Protein AF-A0A8R1EFK7-F1 (afdb_monomer_lite)

InterPro domains:
  IPR013783 Immunoglobulin-like fold [G3DSA:2.60.40.10] (1-60)
  IPR014756 Immunoglobulin E-set [SSF81296] (1-59)
  IPR017868 Filamin/ABP280 repeat-like [PF00630] (1-59)
  IPR017868 Filamin/ABP280 repeat-like [PS50194] (1-60)

Radius of gyration: 12.03 Å; chains: 1; bounding box: 26×20×30 Å

Structure (mmCIF, N/CA/C/O backbone):
data_AF-A0A8R1EFK7-F1
#
_entry.id   AF-A0A8R1EFK7-F1
#
loop_
_atom_site.group_PDB
_atom_site.id
_atom_site.type_symbol
_atom_site.label_atom_id
_atom_site.label_alt_id
_atom_site.label_comp_id
_atom_site.label_asym_id
_atom_site.label_entity_id
_atom_site.label_seq_id
_atom_site.pdbx_PDB_ins_code
_atom_site.Cartn_x
_atom_site.Cartn_y
_atom_site.Cartn_z
_atom_site.occupancy
_atom_site.B_iso_or_equiv
_atom_site.auth_seq_id
_atom_site.auth_comp_id
_atom_site.auth_asym_id
_atom_site.auth_atom_id
_atom_site.pdbx_PDB_model_num
ATOM 1 N N . VAL A 1 1 ? 1.568 -0.468 -14.863 1.00 91.38 1 VAL A N 1
ATOM 2 C CA . VAL A 1 1 ? 1.307 -0.799 -13.439 1.00 91.38 1 VAL A CA 1
ATOM 3 C C . VAL A 1 1 ? -0.144 -1.234 -13.294 1.00 91.38 1 VAL A C 1
ATOM 5 O O . VAL A 1 1 ? -0.986 -0.663 -13.976 1.00 91.38 1 VAL A O 1
ATOM 8 N N . ARG A 1 2 ? -0.444 -2.249 -12.476 1.00 93.88 2 ARG A N 1
ATOM 9 C CA . ARG A 1 2 ? -1.811 -2.725 -12.186 1.00 93.88 2 ARG A CA 1
ATOM 10 C C . ARG A 1 2 ? -1.964 -2.988 -10.689 1.00 93.88 2 ARG A C 1
ATOM 12 O O . ARG A 1 2 ? -1.045 -3.544 -10.102 1.00 93.88 2 ARG A O 1
ATOM 19 N N . ALA A 1 3 ? -3.106 -2.646 -10.098 1.00 95.56 3 ALA A N 1
ATOM 20 C CA . ALA A 1 3 ? -3.434 -2.970 -8.707 1.00 95.56 3 ALA A CA 1
ATOM 21 C C . ALA A 1 3 ? -4.609 -3.958 -8.651 1.00 95.56 3 ALA A C 1
ATOM 23 O O . ALA A 1 3 ? -5.550 -3.829 -9.435 1.00 95.56 3 ALA A O 1
ATOM 24 N N . ALA A 1 4 ? -4.555 -4.949 -7.760 1.00 95.44 4 ALA A N 1
ATOM 25 C CA . ALA A 1 4 ? -5.621 -5.937 -7.598 1.00 95.44 4 ALA A CA 1
ATOM 26 C C . ALA A 1 4 ? -5.693 -6.489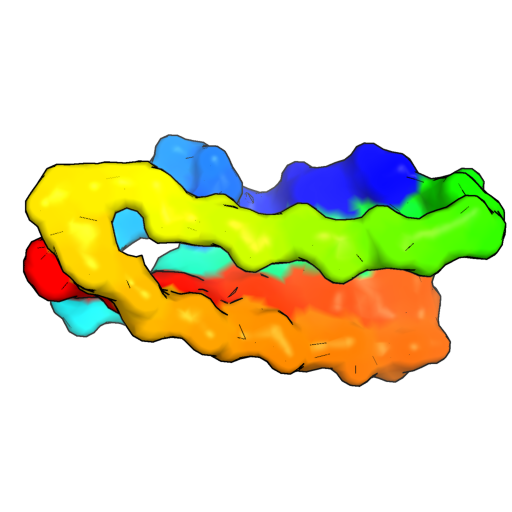 -6.168 1.00 95.44 4 ALA A C 1
ATOM 28 O O . ALA A 1 4 ? -4.673 -6.747 -5.535 1.00 95.44 4 ALA A O 1
ATOM 29 N N . GLY A 1 5 ? -6.911 -6.720 -5.682 1.00 95.06 5 GLY A N 1
ATOM 30 C CA . GLY A 1 5 ? -7.196 -7.205 -4.331 1.00 95.06 5 GLY A CA 1
ATOM 31 C C . GLY A 1 5 ? -8.497 -6.600 -3.811 1.00 95.06 5 GLY A C 1
ATOM 32 O O . GLY A 1 5 ? -8.974 -5.602 -4.351 1.00 95.06 5 GLY A O 1
ATOM 33 N N . GLN A 1 6 ? -9.087 -7.200 -2.775 1.00 93.88 6 GLN A N 1
ATOM 34 C CA . GLN A 1 6 ? -10.322 -6.668 -2.187 1.00 93.88 6 GLN A CA 1
ATOM 35 C C . GLN A 1 6 ? -10.115 -5.253 -1.634 1.00 93.88 6 GLN A C 1
ATOM 37 O O . GLN A 1 6 ? -10.980 -4.413 -1.862 1.00 93.88 6 GLN A O 1
ATOM 42 N N . GLY A 1 7 ? -8.943 -4.967 -1.050 1.00 94.94 7 GLY A N 1
ATOM 43 C CA . GLY A 1 7 ? -8.588 -3.655 -0.500 1.00 94.94 7 GLY A CA 1
ATOM 44 C C . GLY A 1 7 ? -8.516 -2.510 -1.519 1.00 94.94 7 GLY A C 1
ATOM 45 O O . GLY A 1 7 ? -8.423 -1.358 -1.121 1.00 94.94 7 GLY A O 1
ATOM 46 N N . VAL A 1 8 ? -8.583 -2.782 -2.830 1.00 95.00 8 VAL A N 1
ATOM 47 C CA . VAL A 1 8 ? -8.714 -1.721 -3.856 1.00 95.00 8 VAL A CA 1
ATOM 48 C C . VAL A 1 8 ? -10.177 -1.312 -4.062 1.00 95.00 8 VAL A C 1
ATOM 50 O O . VAL A 1 8 ? -10.464 -0.192 -4.467 1.00 95.00 8 VAL A O 1
ATOM 53 N N . LEU A 1 9 ? -11.110 -2.234 -3.818 1.00 94.88 9 LEU A N 1
ATOM 54 C CA . LEU A 1 9 ? -12.544 -2.045 -4.054 1.00 94.88 9 LEU A CA 1
ATOM 55 C C . LEU A 1 9 ? -13.287 -1.627 -2.788 1.00 94.88 9 LEU A C 1
ATOM 57 O O . LEU A 1 9 ? -14.204 -0.812 -2.852 1.00 94.88 9 LEU A O 1
ATOM 61 N N . ARG A 1 10 ? -12.939 -2.232 -1.652 1.00 93.75 10 ARG A N 1
ATOM 62 C CA . ARG A 1 10 ? -13.593 -2.008 -0.363 1.00 93.75 10 ARG A CA 1
ATOM 63 C C . ARG A 1 10 ? -12.680 -2.414 0.783 1.00 93.75 10 ARG A C 1
ATOM 65 O O . ARG A 1 10 ? -11.816 -3.270 0.622 1.00 93.75 10 ARG A O 1
ATOM 72 N N . GLY A 1 11 ? -12.954 -1.867 1.957 1.00 92.38 11 GLY A N 1
ATOM 73 C CA . GLY A 1 11 ? -12.354 -2.333 3.194 1.00 92.38 11 GLY A CA 1
ATOM 74 C C . GLY A 1 11 ? -13.312 -2.205 4.365 1.00 92.38 11 GLY A C 1
ATOM 75 O O . GLY A 1 11 ? -14.320 -1.505 4.277 1.00 92.38 11 GLY A O 1
ATOM 76 N N . GLU A 1 12 ? -12.995 -2.901 5.446 1.00 94.88 12 GLU A N 1
ATOM 77 C CA . GLU A 1 12 ? -13.720 -2.819 6.710 1.00 94.88 12 GLU A CA 1
ATOM 78 C C . GLU A 1 12 ? -12.874 -2.056 7.739 1.00 94.88 12 GLU A C 1
ATOM 80 O O . GLU A 1 12 ? -11.644 -2.179 7.785 1.00 94.88 12 GLU A O 1
ATOM 85 N N . THR A 1 13 ? -13.524 -1.205 8.532 1.00 94.31 13 THR A N 1
ATOM 86 C CA . THR A 1 13 ? -12.849 -0.445 9.586 1.00 94.31 13 THR A CA 1
ATOM 87 C C . THR A 1 13 ? -12.385 -1.380 10.695 1.00 94.31 13 THR A C 1
ATOM 89 O O . THR A 1 13 ? -13.012 -2.391 10.999 1.00 94.31 13 THR A O 1
ATOM 92 N N . GLY A 1 14 ? -11.235 -1.081 11.296 1.00 93.56 14 GLY A N 1
ATOM 93 C CA . GLY A 1 14 ? -10.673 -1.924 12.349 1.00 93.56 14 GLY A CA 1
ATOM 94 C C . GLY A 1 14 ? -10.071 -3.256 11.873 1.00 93.56 14 GLY A C 1
ATOM 95 O O . GLY A 1 14 ? -9.413 -3.920 12.682 1.00 93.56 14 GLY A O 1
ATOM 96 N N . THR A 1 15 ? -10.177 -3.616 10.590 1.00 94.94 15 THR A N 1
ATOM 97 C CA . THR A 1 15 ? -9.560 -4.819 10.008 1.00 94.94 15 THR A CA 1
ATOM 98 C C . THR A 1 15 ? -8.393 -4.465 9.081 1.00 94.94 15 THR A C 1
ATOM 100 O O . THR A 1 15 ? -8.214 -3.314 8.674 1.00 94.94 15 THR A O 1
ATOM 103 N N . LEU A 1 16 ? -7.535 -5.453 8.812 1.00 95.19 16 LEU A N 1
ATOM 104 C CA . LEU A 1 16 ? -6.461 -5.312 7.833 1.00 95.19 16 LEU A CA 1
ATOM 105 C C . LEU A 1 16 ? -7.050 -5.523 6.435 1.00 95.19 16 LEU A C 1
ATOM 107 O O . LEU A 1 16 ? -7.672 -6.553 6.173 1.00 95.19 16 LEU A O 1
ATOM 111 N N . ASN A 1 17 ? -6.841 -4.561 5.548 1.00 96.44 17 ASN A N 1
ATOM 112 C CA . ASN A 1 17 ? -7.298 -4.603 4.168 1.00 96.44 17 ASN A CA 1
ATOM 113 C C . ASN A 1 17 ? -6.078 -4.632 3.254 1.00 96.44 17 ASN A C 1
ATOM 115 O O . ASN A 1 17 ? -5.148 -3.856 3.459 1.00 96.44 17 ASN A O 1
ATOM 119 N N . SER A 1 18 ? -6.081 -5.505 2.247 1.00 96.81 18 SER A N 1
ATOM 120 C CA . SER A 1 18 ? -4.879 -5.757 1.454 1.00 96.81 18 SER A CA 1
ATOM 121 C C . SER A 1 18 ? -5.113 -5.764 -0.050 1.00 96.81 18 SER A C 1
ATOM 123 O O . SER A 1 18 ? -6.195 -6.097 -0.559 1.00 96.81 18 SER A O 1
ATOM 125 N N . PHE A 1 19 ? -4.069 -5.377 -0.777 1.00 97.19 19 PHE A N 1
ATOM 126 C CA . PHE A 1 19 ? -4.002 -5.479 -2.227 1.00 97.19 19 PHE A CA 1
ATOM 127 C C . PHE A 1 19 ? -2.564 -5.614 -2.729 1.00 97.19 19 PHE A C 1
ATOM 129 O O . PHE A 1 19 ? -1.600 -5.347 -2.020 1.00 97.19 19 PHE A O 1
ATOM 136 N N . ASN A 1 20 ? -2.430 -6.044 -3.981 1.00 96.69 20 ASN A N 1
ATOM 137 C CA . ASN A 1 20 ? -1.157 -6.206 -4.669 1.00 96.69 20 ASN A CA 1
ATOM 138 C C . ASN A 1 20 ? -1.002 -5.188 -5.798 1.00 96.69 20 ASN A C 1
ATOM 140 O O . ASN A 1 20 ? -1.976 -4.842 -6.471 1.00 96.69 20 ASN A O 1
ATOM 144 N N . ILE A 1 21 ? 0.237 -4.769 -6.043 1.00 95.81 21 ILE A N 1
ATOM 145 C CA . ILE A 1 21 ? 0.634 -3.912 -7.158 1.00 95.81 21 ILE A CA 1
ATOM 146 C C . ILE A 1 21 ? 1.620 -4.669 -8.046 1.00 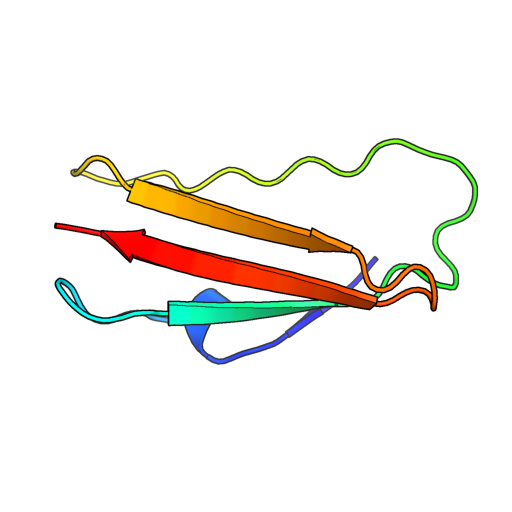95.81 21 ILE A C 1
ATOM 148 O O . ILE A 1 21 ? 2.739 -4.973 -7.642 1.00 95.81 21 ILE A O 1
ATOM 152 N N . TYR A 1 22 ? 1.235 -4.886 -9.298 1.00 94.44 22 TYR A N 1
ATOM 153 C CA . TYR A 1 22 ? 2.058 -5.504 -10.329 1.00 94.44 22 TYR A CA 1
ATOM 154 C C . TYR A 1 22 ? 2.660 -4.428 -11.236 1.00 94.44 22 TYR A C 1
ATOM 156 O O . TYR A 1 22 ? 1.946 -3.676 -11.913 1.00 94.44 22 TYR A O 1
ATOM 164 N N . HIS A 1 23 ? 3.987 -4.354 -11.270 1.00 92.56 23 HIS A N 1
ATOM 165 C CA . HIS A 1 23 ? 4.727 -3.318 -11.993 1.00 92.56 23 HIS A CA 1
ATOM 166 C C . HIS A 1 23 ? 5.876 -3.860 -12.859 1.00 92.56 23 HIS A C 1
ATOM 168 O O . HIS A 1 23 ? 6.645 -3.068 -13.392 1.00 92.56 23 HIS A O 1
ATOM 174 N N . ARG A 1 24 ? 5.955 -5.183 -13.076 1.00 88.88 24 ARG A N 1
ATOM 175 C CA . ARG A 1 24 ? 7.021 -5.836 -13.865 1.00 88.88 24 ARG A CA 1
ATOM 176 C C . ARG A 1 24 ? 7.292 -5.187 -15.233 1.00 88.88 24 ARG A C 1
ATOM 178 O O . ARG A 1 24 ? 8.443 -5.064 -15.625 1.00 88.88 24 ARG A O 1
ATOM 185 N N . GLU A 1 25 ? 6.252 -4.756 -15.942 1.00 87.44 25 GLU A N 1
ATOM 186 C CA . GLU A 1 25 ? 6.362 -4.165 -17.290 1.00 87.44 25 GLU A CA 1
ATOM 187 C C . GLU A 1 25 ? 6.326 -2.624 -17.289 1.00 87.44 25 GLU A C 1
ATOM 189 O O . GLU A 1 25 ? 6.184 -2.003 -18.336 1.00 87.44 25 GLU A O 1
ATOM 194 N N . ALA A 1 26 ? 6.403 -1.979 -16.119 1.00 86.25 26 ALA A N 1
ATOM 195 C CA . ALA A 1 26 ? 6.237 -0.528 -16.009 1.00 86.25 26 ALA A CA 1
ATOM 196 C C . ALA A 1 26 ? 7.486 0.285 -16.404 1.00 86.25 26 ALA A C 1
ATOM 198 O O . ALA A 1 26 ? 7.366 1.488 -16.622 1.00 86.25 26 ALA A O 1
ATOM 199 N N . GLY A 1 27 ? 8.659 -0.351 -16.512 1.00 84.88 27 GLY A N 1
ATOM 200 C CA . GLY A 1 27 ? 9.932 0.340 -16.740 1.00 84.88 27 GLY A CA 1
ATOM 201 C C . GLY A 1 27 ? 10.462 1.051 -15.488 1.00 84.88 27 GLY A C 1
ATOM 202 O O . GLY A 1 27 ? 10.013 0.789 -14.373 1.00 84.88 27 GLY A O 1
ATOM 203 N N . ALA A 1 28 ? 11.454 1.929 -15.663 1.00 86.31 28 ALA A N 1
ATOM 204 C CA . ALA A 1 28 ? 12.052 2.684 -14.561 1.00 86.31 28 ALA A CA 1
ATOM 205 C C . ALA A 1 28 ? 11.124 3.814 -14.079 1.00 86.31 28 ALA A C 1
ATOM 207 O O . ALA A 1 28 ? 10.581 4.564 -14.890 1.00 86.31 28 ALA A O 1
ATOM 208 N N . GLY A 1 29 ? 10.979 3.969 -12.761 1.00 87.75 29 GLY A N 1
ATOM 209 C CA . GLY A 1 29 ? 10.164 5.023 -12.159 1.00 87.75 29 GLY A CA 1
ATOM 210 C C . GLY A 1 29 ? 10.016 4.870 -10.646 1.00 87.75 29 GLY A C 1
ATOM 211 O O . GLY A 1 29 ? 10.513 3.911 -10.058 1.00 87.75 29 GLY A O 1
ATOM 212 N N . ALA A 1 30 ? 9.326 5.825 -10.023 1.00 88.06 30 ALA A N 1
ATOM 213 C CA . ALA A 1 30 ? 8.957 5.767 -8.612 1.00 88.06 30 ALA A CA 1
ATOM 214 C C . ALA A 1 30 ? 7.500 5.303 -8.460 1.00 88.06 30 ALA A C 1
ATOM 216 O O . ALA A 1 30 ? 6.627 5.732 -9.215 1.00 88.06 30 ALA A O 1
ATOM 217 N N . LEU A 1 31 ? 7.241 4.452 -7.467 1.00 88.62 31 LEU A N 1
ATOM 218 C CA . LEU A 1 31 ? 5.898 4.048 -7.061 1.00 88.62 31 LEU A CA 1
ATOM 219 C C . LEU A 1 31 ? 5.561 4.727 -5.731 1.00 88.62 31 LEU A C 1
ATOM 221 O O . LEU A 1 31 ? 6.328 4.628 -4.777 1.00 88.62 31 LEU A O 1
ATOM 225 N N . ALA A 1 32 ? 4.414 5.397 -5.673 1.00 90.62 32 ALA A N 1
ATOM 226 C CA . ALA A 1 32 ? 3.884 6.006 -4.460 1.00 90.62 32 ALA A CA 1
ATOM 227 C C . ALA A 1 32 ? 2.471 5.477 -4.195 1.00 90.62 32 ALA A C 1
ATOM 229 O O . ALA A 1 32 ? 1.702 5.262 -5.134 1.00 90.62 32 ALA A O 1
ATOM 230 N N . VAL A 1 33 ? 2.141 5.264 -2.920 1.00 91.88 33 VAL A N 1
ATOM 231 C CA . VAL A 1 33 ? 0.830 4.780 -2.470 1.00 91.88 33 VAL A CA 1
ATOM 232 C C . VAL A 1 33 ? 0.356 5.663 -1.320 1.00 91.88 33 VAL A C 1
ATOM 234 O O . VAL A 1 33 ? 1.101 5.881 -0.365 1.00 91.88 33 VAL A O 1
ATOM 237 N N . SER A 1 34 ? -0.876 6.160 -1.408 1.00 92.94 34 SER A N 1
ATOM 238 C CA . SER A 1 34 ? -1.558 6.912 -0.352 1.00 92.94 34 SER A CA 1
ATOM 239 C C . SER A 1 34 ? -2.940 6.314 -0.084 1.00 92.94 34 SER A C 1
ATOM 241 O O . SER A 1 34 ? -3.562 5.734 -0.972 1.00 92.94 34 SER A O 1
ATOM 243 N N . VAL A 1 35 ? -3.411 6.444 1.159 1.00 92.62 35 VAL A N 1
ATOM 244 C CA . VAL A 1 35 ? -4.779 6.099 1.564 1.00 92.62 35 VAL A CA 1
ATOM 245 C C . VAL A 1 35 ? -5.414 7.356 2.130 1.00 92.62 35 VAL A C 1
ATOM 247 O O . VAL A 1 35 ? -4.922 7.919 3.108 1.00 92.62 35 VAL A O 1
ATOM 250 N N . GLU A 1 36 ? -6.495 7.795 1.497 1.00 92.31 36 GLU A N 1
ATOM 251 C CA . GLU A 1 36 ? -7.224 9.007 1.853 1.00 92.31 36 GLU A CA 1
ATOM 252 C C . GLU A 1 36 ? -8.626 8.644 2.329 1.00 92.31 36 GLU A C 1
ATOM 254 O O . GLU A 1 36 ? -9.291 7.770 1.772 1.00 92.31 36 GLU A O 1
ATOM 259 N N . GLY A 1 37 ? -9.077 9.310 3.385 1.00 90.56 37 GLY A N 1
ATOM 260 C CA . GLY A 1 37 ? -10.362 9.028 3.995 1.00 90.56 37 GLY A CA 1
ATOM 261 C C . GLY A 1 37 ? -10.634 9.920 5.204 1.00 90.56 37 GLY A C 1
ATOM 262 O O . GLY A 1 37 ? -9.810 10.766 5.556 1.00 90.56 37 GLY A O 1
ATOM 263 N N . PRO A 1 38 ? -11.793 9.735 5.854 1.00 93.31 38 PRO A N 1
ATOM 264 C CA . PRO A 1 38 ? -12.203 10.539 7.006 1.00 93.31 38 PRO A CA 1
ATOM 265 C C . PRO A 1 38 ? -11.354 10.285 8.263 1.00 93.31 38 PRO A C 1
ATOM 267 O O . PRO A 1 38 ? -11.399 11.072 9.206 1.00 93.31 38 PRO A O 1
ATOM 270 N N . SER A 1 39 ? -10.582 9.197 8.287 1.00 93.69 39 SER A N 1
ATOM 271 C CA . SER A 1 39 ? -9.734 8.780 9.401 1.00 93.69 39 SER A CA 1
ATOM 272 C C . SER A 1 39 ? -8.283 8.615 8.954 1.00 93.69 39 SER A C 1
ATOM 274 O O . SER A 1 39 ? -7.984 8.413 7.776 1.00 93.69 39 SER A O 1
ATOM 276 N N . LYS A 1 40 ? -7.359 8.614 9.921 1.00 91.19 40 LYS A N 1
ATOM 277 C CA . LYS A 1 40 ? -5.981 8.187 9.656 1.00 91.19 40 LYS A CA 1
ATOM 278 C C . LYS A 1 40 ? -5.964 6.708 9.263 1.00 91.19 40 LYS A C 1
ATOM 280 O O . LYS A 1 40 ? -6.676 5.900 9.859 1.00 91.19 40 LYS A O 1
ATOM 285 N N . ALA A 1 41 ? -5.119 6.373 8.296 1.00 93.62 41 ALA A N 1
ATOM 286 C CA . ALA A 1 41 ? -4.826 5.003 7.908 1.00 93.62 41 ALA A CA 1
ATOM 287 C C . ALA A 1 41 ? -3.400 4.645 8.335 1.00 93.62 41 ALA A C 1
ATOM 289 O O . ALA A 1 41 ? -2.468 5.418 8.107 1.00 93.62 41 ALA A O 1
ATOM 290 N N . ALA A 1 42 ? -3.226 3.472 8.934 1.00 95.00 42 ALA A N 1
ATOM 291 C CA . ALA A 1 42 ? -1.923 2.829 8.990 1.00 95.00 42 ALA A CA 1
ATOM 292 C C . ALA A 1 42 ? -1.711 2.106 7.659 1.00 95.00 42 ALA A C 1
ATOM 294 O O . ALA A 1 42 ? -2.595 1.358 7.243 1.00 95.00 42 ALA A O 1
ATOM 295 N N . LEU A 1 43 ? -0.579 2.346 7.001 1.00 95.12 43 LEU A N 1
ATOM 296 C CA . LEU A 1 43 ? -0.218 1.715 5.735 1.00 95.12 43 LEU A CA 1
ATOM 297 C C . LEU A 1 43 ? 1.146 1.046 5.870 1.00 95.12 43 LEU A C 1
ATOM 299 O O . LEU A 1 43 ? 2.107 1.666 6.324 1.00 95.12 43 LEU A O 1
ATOM 303 N N . GLU A 1 44 ? 1.216 -0.202 5.435 1.00 95.69 44 GLU A N 1
ATOM 304 C CA . GLU A 1 44 ? 2.438 -0.972 5.289 1.00 95.69 44 GLU A CA 1
ATOM 305 C C . GLU A 1 44 ? 2.623 -1.324 3.812 1.00 95.69 44 GLU A C 1
ATOM 307 O O . GLU A 1 44 ? 1.699 -1.768 3.128 1.00 95.69 44 GLU A O 1
ATOM 312 N N . PHE A 1 45 ? 3.833 -1.090 3.308 1.00 95.00 45 PHE A N 1
ATOM 313 C CA . PHE A 1 45 ? 4.207 -1.372 1.930 1.00 95.00 45 PHE A CA 1
ATOM 314 C C . PHE A 1 45 ? 5.375 -2.349 1.916 1.00 95.00 45 PHE A C 1
ATOM 316 O O . PHE A 1 45 ? 6.429 -2.082 2.499 1.00 95.00 45 PHE A O 1
ATOM 323 N N . LYS A 1 46 ? 5.206 -3.460 1.201 1.00 95.19 46 LYS A N 1
ATOM 324 C CA . LYS A 1 46 ? 6.215 -4.505 1.071 1.00 95.19 46 LYS A CA 1
ATOM 325 C C . LYS A 1 46 ? 6.524 -4.774 -0.394 1.00 95.19 46 LYS A C 1
ATOM 327 O O . LYS A 1 46 ? 5.703 -5.316 -1.129 1.00 95.19 46 LYS A O 1
ATOM 332 N N . ASP A 1 47 ? 7.738 -4.439 -0.810 1.00 91.50 47 ASP A N 1
ATOM 333 C CA . ASP A 1 47 ? 8.245 -4.779 -2.137 1.00 91.50 47 ASP A CA 1
ATOM 334 C C . ASP A 1 47 ? 8.897 -6.167 -2.130 1.00 91.50 47 ASP A C 1
ATOM 336 O O . ASP A 1 47 ? 9.839 -6.423 -1.374 1.00 91.50 47 ASP A O 1
ATOM 340 N N . HIS A 1 48 ? 8.402 -7.064 -2.983 1.00 91.06 48 HIS A N 1
ATOM 341 C CA . HIS A 1 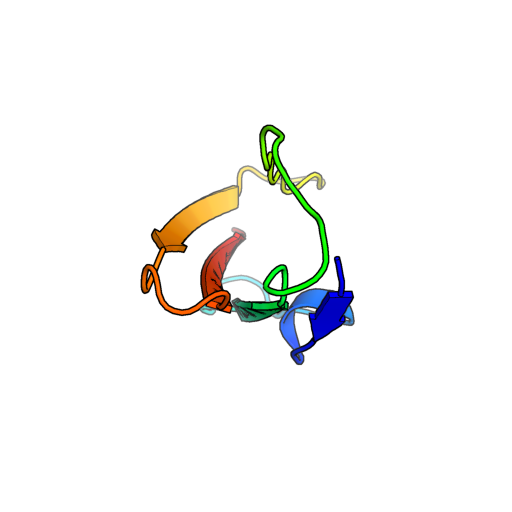48 ? 8.954 -8.407 -3.144 1.00 91.06 48 HIS A CA 1
ATOM 342 C C . HIS A 1 48 ? 10.131 -8.455 -4.129 1.00 91.06 48 HIS A C 1
ATOM 344 O O . HIS A 1 48 ? 10.799 -9.484 -4.219 1.00 91.06 48 HIS A O 1
ATOM 350 N N . LYS A 1 49 ? 10.428 -7.353 -4.836 1.00 88.06 49 LYS A N 1
ATOM 351 C CA . LYS A 1 49 ? 11.514 -7.232 -5.826 1.00 88.06 49 LYS A CA 1
ATOM 352 C C . LYS A 1 49 ? 11.418 -8.210 -7.006 1.00 88.06 49 LYS A C 1
ATOM 354 O O . LYS A 1 49 ? 12.396 -8.429 -7.714 1.00 88.06 49 LYS A O 1
ATOM 359 N N . ASP A 1 50 ? 10.240 -8.773 -7.252 1.00 89.25 50 ASP A N 1
ATOM 360 C CA . ASP A 1 50 ? 9.925 -9.677 -8.370 1.00 89.25 50 ASP A CA 1
ATOM 361 C C . ASP A 1 50 ? 8.940 -9.049 -9.384 1.00 89.25 50 ASP A C 1
ATOM 363 O O . ASP A 1 50 ? 8.462 -9.708 -10.323 1.00 89.25 50 ASP A O 1
ATOM 367 N N . GLY A 1 51 ? 8.660 -7.753 -9.206 1.00 89.44 51 GLY A N 1
ATOM 368 C CA . GLY A 1 51 ? 7.651 -6.994 -9.938 1.00 89.44 51 GLY A CA 1
ATOM 369 C C . GLY A 1 51 ? 6.276 -6.977 -9.266 1.00 89.44 51 GLY A C 1
ATOM 370 O O . GLY A 1 51 ? 5.331 -6.473 -9.881 1.00 89.44 51 GLY A O 1
ATOM 371 N N . ASN A 1 52 ? 6.159 -7.507 -8.043 1.00 93.56 52 ASN A N 1
ATOM 372 C CA . ASN A 1 52 ? 4.978 -7.434 -7.190 1.00 93.56 52 ASN A CA 1
ATOM 373 C C . ASN A 1 52 ? 5.274 -6.681 -5.877 1.00 93.56 52 ASN A C 1
ATOM 375 O O . ASN A 1 52 ? 6.314 -6.865 -5.246 1.00 93.56 52 ASN A O 1
ATOM 379 N N . CYS A 1 53 ? 4.323 -5.865 -5.433 1.00 95.25 53 CYS A N 1
ATOM 380 C CA . CYS A 1 53 ? 4.334 -5.245 -4.110 1.00 95.25 53 CYS A CA 1
ATOM 381 C C . CYS A 1 53 ? 3.041 -5.591 -3.377 1.00 95.25 53 CYS A C 1
ATOM 383 O O . CYS A 1 53 ? 1.972 -5.568 -3.984 1.00 95.25 53 CYS A O 1
ATOM 385 N N . HIS A 1 54 ? 3.135 -5.862 -2.082 1.00 96.25 54 HIS A N 1
ATOM 386 C CA . HIS A 1 54 ? 1.991 -6.045 -1.202 1.00 96.25 54 HIS A CA 1
ATOM 387 C C . HIS A 1 54 ? 1.735 -4.764 -0.413 1.00 96.25 54 HIS A C 1
ATOM 389 O O . HIS A 1 54 ? 2.677 -4.124 0.062 1.00 96.25 54 HIS A O 1
ATOM 395 N N . VAL A 1 55 ? 0.467 -4.389 -0.288 1.00 97.25 55 VAL A N 1
ATOM 396 C CA . VAL A 1 55 ? 0.029 -3.246 0.507 1.00 97.25 55 VAL A CA 1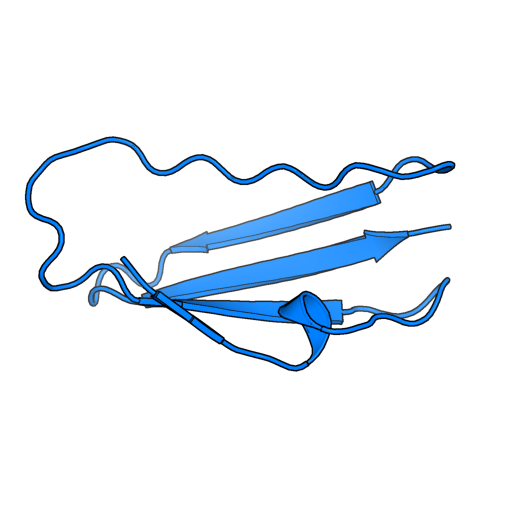
ATOM 397 C C . VAL A 1 55 ? -1.005 -3.723 1.504 1.00 97.25 55 VAL A C 1
ATOM 399 O O . VAL A 1 55 ? -2.031 -4.274 1.103 1.00 97.25 55 VAL A O 1
ATOM 402 N N . ASP A 1 56 ? -0.747 -3.441 2.773 1.00 96.81 56 ASP A N 1
ATOM 403 C CA . ASP A 1 56 ? -1.692 -3.614 3.865 1.00 96.81 56 ASP A CA 1
ATOM 404 C C . ASP A 1 56 ? -2.067 -2.244 4.416 1.00 96.81 56 ASP A C 1
ATOM 406 O O . ASP A 1 56 ? -1.209 -1.392 4.655 1.00 96.81 56 ASP A O 1
ATOM 410 N N . TYR A 1 57 ? -3.357 -2.014 4.630 1.00 96.38 57 TYR A N 1
ATOM 411 C CA . TYR A 1 57 ? -3.826 -0.806 5.282 1.00 96.38 57 TYR A CA 1
ATOM 412 C C . TYR A 1 57 ? -4.943 -1.084 6.282 1.00 96.38 57 TYR A C 1
ATOM 414 O O . TYR A 1 57 ? -5.769 -1.985 6.122 1.00 96.38 57 TYR A O 1
ATOM 422 N N . LYS A 1 58 ? -4.980 -0.270 7.333 1.00 96.44 58 LYS A N 1
ATOM 423 C CA . LYS A 1 58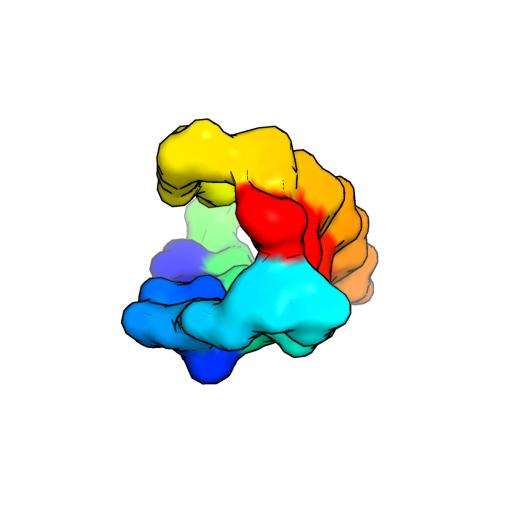 ? -6.008 -0.313 8.370 1.00 96.44 58 LYS A CA 1
ATOM 424 C C . LYS A 1 58 ? -6.473 1.095 8.692 1.00 96.44 58 LYS A C 1
ATOM 426 O O . LYS A 1 58 ? -5.669 1.956 9.047 1.00 96.44 58 LYS A O 1
ATOM 431 N N . VAL A 1 59 ? -7.778 1.301 8.585 1.00 93.44 59 VAL A N 1
ATOM 432 C CA . VAL A 1 59 ? -8.466 2.541 8.961 1.00 93.44 59 VAL A CA 1
ATOM 433 C C . VAL A 1 59 ? -9.218 2.338 10.273 1.00 93.44 59 VAL A C 1
ATOM 435 O O . VAL A 1 59 ? -9.606 1.210 10.597 1.00 93.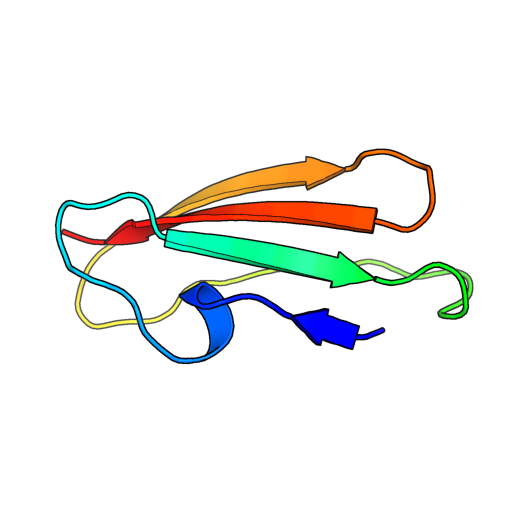44 59 VAL A O 1
ATOM 438 N N . VAL A 1 60 ? -9.360 3.419 11.040 1.00 86.69 60 VAL A N 1
ATOM 439 C CA . VAL A 1 60 ? -10.005 3.437 12.363 1.00 86.69 60 VAL A CA 1
ATOM 440 C C . VAL A 1 60 ? -11.419 3.973 12.254 1.00 86.69 60 VAL A C 1
ATOM 442 O O . VAL A 1 60 ? -11.572 5.035 11.614 1.00 86.69 60 VAL A O 1
#

Organism: Caenorhabditis japonica (NCBI:txid281687)

Sequence (60 aa):
VRAAGQGVLRGETGTLNSFNIYHREAGAGALAVSVEGPSKAALEFKDHKDGNCHVDYKVV

pLDDT: mean 92.95, std 3.17, range [84.88, 97.25]

Secondary structure (DSSP, 8-state):
-EEESHHHH---TTS-EEEEEE-TTS-S--------SSS-EEEEEEE-SSSEEEEEEEE-

Foldseek 3Di:
DDKDAVLVVDDDAPDKGKIKAACPPVPDDDDDDDDDDPFDKDKDWADPVPRMIMIIIHGD